Protein AF-A0A5C3LJ81-F1 (afdb_monomer_lite)

InterPro domains:
  IPR021384 Mediator complex, subunit Med21 [PF11221] (1-74)
  IPR037212 Mediator complex, subunit Med7/Med21-like [SSF140718] (2-72)

Structure (mmCIF, N/CA/C/O backbone):
data_AF-A0A5C3LJ81-F1
#
_entry.id   AF-A0A5C3LJ81-F1
#
loop_
_atom_site.group_PDB
_atom_site.id
_atom_site.type_symbol
_atom_site.label_atom_id
_atom_site.label_alt_id
_atom_site.label_comp_id
_atom_site.label_asym_id
_atom_site.label_entity_id
_atom_site.label_seq_id
_atom_site.pdbx_PDB_ins_code
_atom_site.Cartn_x
_atom_site.Cartn_y
_atom_site.Cartn_z
_atom_site.occupancy
_atom_site.B_iso_or_equiv
_atom_site.auth_seq_id
_atom_site.auth_comp_id
_atom_site.auth_asym_id
_atom_site.auth_atom_id
_atom_site.pdbx_PDB_model_num
ATOM 1 N N . MET A 1 1 ? 3.465 -3.449 -1.129 1.00 85.94 1 MET A N 1
ATOM 2 C CA . MET A 1 1 ? 2.066 -3.938 -1.160 1.00 85.94 1 MET A CA 1
ATOM 3 C C . MET A 1 1 ? 1.643 -4.649 0.116 1.00 85.94 1 MET A C 1
ATOM 5 O O . MET A 1 1 ? 0.599 -4.301 0.649 1.00 85.94 1 MET A O 1
ATOM 9 N N . SER A 1 2 ? 2.421 -5.604 0.641 1.00 94.44 2 SER A N 1
ATOM 10 C CA . SER A 1 2 ? 2.102 -6.298 1.906 1.00 94.44 2 SER A CA 1
ATOM 11 C C . SER A 1 2 ? 1.890 -5.345 3.090 1.00 94.44 2 SER A C 1
ATOM 13 O O . SER A 1 2 ? 0.949 -5.522 3.857 1.00 94.44 2 SER A O 1
ATOM 15 N N . SER A 1 3 ? 2.711 -4.298 3.196 1.00 95.12 3 SER A N 1
ATOM 16 C CA . SER A 1 3 ? 2.592 -3.246 4.212 1.00 95.12 3 SER A CA 1
ATOM 17 C C . SER A 1 3 ? 1.242 -2.524 4.174 1.00 95.12 3 SER A C 1
ATOM 19 O O . SER A 1 3 ? 0.619 -2.349 5.217 1.00 95.12 3 SER A O 1
ATOM 21 N N . SER A 1 4 ? 0.751 -2.162 2.987 1.00 95.38 4 SER A N 1
ATO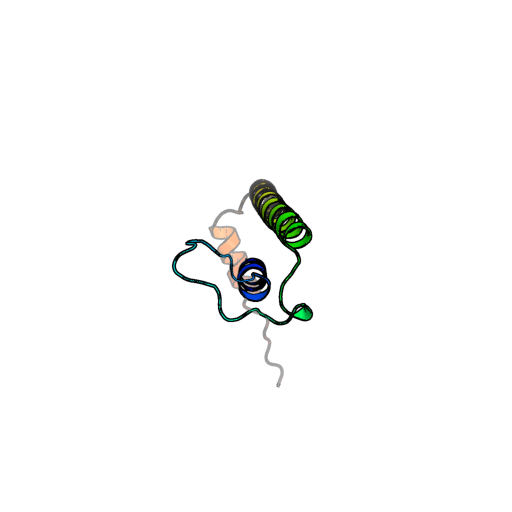M 22 C CA . SER A 1 4 ? -0.544 -1.493 2.805 1.00 95.38 4 SER A CA 1
ATOM 23 C C . SER A 1 4 ? -1.702 -2.384 3.271 1.00 95.38 4 SER A C 1
ATOM 25 O O . SER A 1 4 ? -2.593 -1.928 3.979 1.00 95.38 4 SER A O 1
ATOM 27 N N . ILE A 1 5 ? -1.662 -3.681 2.952 1.00 95.62 5 ILE A N 1
ATOM 28 C CA . ILE A 1 5 ? -2.674 -4.651 3.407 1.00 95.62 5 ILE A CA 1
ATOM 29 C C . ILE A 1 5 ? -2.599 -4.845 4.928 1.00 95.62 5 ILE A C 1
ATOM 31 O O . ILE A 1 5 ? -3.629 -4.866 5.607 1.00 95.62 5 ILE A O 1
ATOM 35 N N . ALA A 1 6 ? -1.389 -4.953 5.483 1.00 96.69 6 ALA A N 1
ATOM 36 C CA . ALA A 1 6 ? -1.183 -5.059 6.924 1.00 96.69 6 ALA A CA 1
ATOM 37 C C . ALA A 1 6 ? -1.726 -3.824 7.660 1.00 96.69 6 ALA A C 1
ATOM 39 O O . ALA A 1 6 ? -2.369 -3.952 8.700 1.00 96.69 6 ALA A O 1
ATOM 40 N N . TYR A 1 7 ?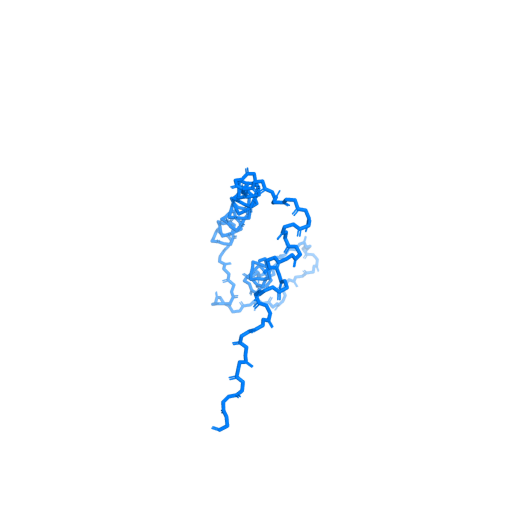 -1.540 -2.629 7.101 1.00 96.50 7 TYR A N 1
ATOM 41 C CA . TYR A 1 7 ? -2.105 -1.398 7.642 1.00 96.50 7 TYR A CA 1
ATOM 42 C C . TYR A 1 7 ? -3.645 -1.432 7.651 1.00 96.50 7 TYR A C 1
ATOM 44 O O . TYR A 1 7 ? -4.254 -1.290 8.710 1.00 96.50 7 TYR A O 1
ATOM 52 N N . LEU A 1 8 ? -4.284 -1.727 6.513 1.00 95.25 8 LEU A N 1
ATOM 53 C CA . LEU A 1 8 ? -5.752 -1.730 6.391 1.00 95.25 8 LEU A CA 1
ATOM 54 C C . LEU A 1 8 ? -6.433 -2.752 7.315 1.00 95.25 8 LEU A C 1
ATOM 56 O O . LEU A 1 8 ? -7.499 -2.499 7.881 1.00 95.25 8 LEU A O 1
ATOM 60 N N . THR A 1 9 ? -5.807 -3.913 7.491 1.00 94.12 9 THR A N 1
ATOM 61 C CA . THR A 1 9 ? -6.322 -4.976 8.366 1.00 94.12 9 THR A CA 1
ATOM 62 C C . THR A 1 9 ? -6.057 -4.685 9.846 1.00 94.12 9 THR A C 1
ATOM 64 O O . THR A 1 9 ? -6.895 -4.970 10.704 1.00 94.12 9 THR A O 1
ATOM 67 N N . SER A 1 10 ? -4.917 -4.076 10.177 1.00 94.19 10 SER A N 1
ATOM 68 C CA . SER A 1 10 ? -4.561 -3.791 11.569 1.00 94.19 10 SER A CA 1
ATOM 69 C C . SER A 1 10 ? -5.263 -2.561 12.143 1.00 94.19 10 SER A C 1
ATOM 71 O O . SER A 1 10 ? -5.568 -2.590 13.335 1.00 94.19 10 SER A O 1
ATOM 73 N N . ARG A 1 11 ? -5.559 -1.540 11.325 1.00 94.50 11 ARG A N 1
ATOM 74 C CA . ARG A 1 11 ? -6.108 -0.240 11.760 1.00 94.50 11 ARG A CA 1
ATOM 75 C C . ARG A 1 11 ? -7.615 -0.057 11.571 1.00 94.50 11 ARG A C 1
ATOM 77 O O . ARG A 1 11 ? -8.146 0.978 11.958 1.00 94.50 11 ARG A O 1
ATOM 84 N N . SER A 1 12 ? -8.316 -1.049 11.031 1.00 92.06 12 SER A N 1
ATOM 85 C CA . SER A 1 12 ? -9.779 -1.026 10.910 1.00 92.06 12 SER A CA 1
ATOM 86 C C . SER A 1 12 ? -10.489 -1.389 12.223 1.00 92.06 12 SER A C 1
ATOM 88 O O . SER A 1 12 ? -9.964 -2.128 13.066 1.00 92.06 12 SER A O 1
ATOM 90 N N . ASN A 1 13 ? -11.714 -0.883 12.387 1.00 92.00 13 ASN A N 1
ATOM 91 C CA . ASN A 1 13 ? -12.592 -1.185 13.519 1.00 92.00 13 ASN A CA 1
ATOM 92 C C . ASN A 1 13 ? -13.894 -1.860 13.058 1.00 92.00 13 ASN A C 1
ATOM 94 O O . ASN A 1 13 ? -14.220 -1.861 11.870 1.00 92.00 13 ASN A O 1
ATOM 98 N N . PHE A 1 14 ? -14.640 -2.439 14.000 1.00 89.75 14 PHE A N 1
ATOM 99 C CA . PHE A 1 14 ? -15.940 -3.042 13.719 1.00 89.75 14 PHE A CA 1
ATOM 100 C C . PHE A 1 14 ? -16.970 -1.978 13.325 1.00 89.75 14 PHE A C 1
ATO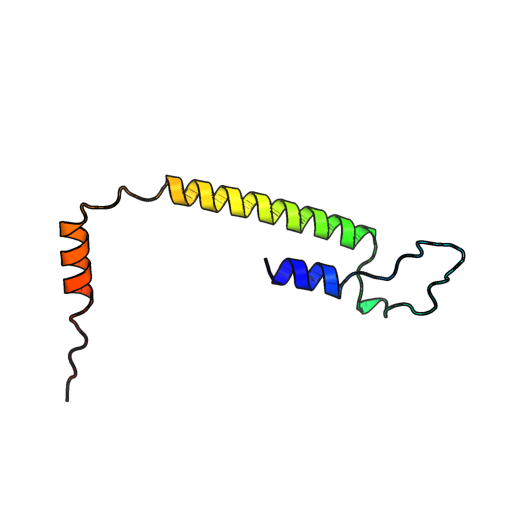M 102 O O . PHE A 1 14 ? -17.064 -0.926 13.955 1.00 89.75 14 PHE A O 1
ATOM 109 N N . LEU A 1 15 ? -17.771 -2.286 12.307 1.00 88.56 15 LEU A N 1
ATOM 110 C CA . LEU A 1 15 ? -18.895 -1.473 11.853 1.00 88.56 15 LEU A CA 1
ATOM 111 C C . LEU A 1 15 ? -20.199 -2.223 12.119 1.00 88.56 15 LEU A C 1
ATOM 113 O O . LEU A 1 15 ? -20.324 -3.408 11.811 1.00 88.56 15 LEU A O 1
ATOM 117 N N . GLN A 1 16 ? -21.172 -1.517 12.688 1.00 89.19 16 GLN A N 1
ATOM 118 C CA . GLN A 1 16 ? -22.523 -2.031 12.866 1.00 89.19 16 GLN A CA 1
ATOM 119 C C . GLN A 1 16 ? -23.207 -2.112 11.496 1.00 89.19 16 GLN A C 1
ATOM 121 O O . GLN A 1 16 ? -23.540 -1.083 10.916 1.00 89.19 16 GLN A O 1
ATOM 126 N N . VAL A 1 17 ? -23.409 -3.324 10.977 1.00 89.75 17 VAL A N 1
ATOM 127 C CA . VAL A 1 17 ? -24.019 -3.536 9.647 1.00 89.75 17 VAL A CA 1
ATOM 128 C C . VAL A 1 17 ? -25.495 -3.930 9.704 1.00 89.75 17 VAL A C 1
ATOM 130 O O . VAL A 1 17 ? -26.252 -3.567 8.812 1.00 89.75 17 VAL A O 1
ATOM 133 N N . SER A 1 18 ? -25.921 -4.643 10.750 1.00 91.00 18 SER A N 1
ATOM 134 C CA . SER A 1 18 ? -27.319 -5.045 10.953 1.00 91.00 18 SER A CA 1
ATOM 135 C C . SER A 1 18 ? -27.770 -4.645 12.351 1.00 91.00 18 SER A C 1
ATOM 137 O O . SER A 1 18 ? -27.100 -5.031 13.304 1.00 91.00 18 SER A O 1
ATOM 139 N N . PRO A 1 19 ? -28.888 -3.926 12.527 1.00 90.44 19 PRO A N 1
ATOM 140 C CA . PRO A 1 19 ? -29.370 -3.530 13.852 1.00 90.44 19 PRO A CA 1
ATOM 141 C C . PRO A 1 19 ? -29.736 -4.723 14.752 1.00 90.44 19 PRO A C 1
ATOM 143 O O . PRO A 1 19 ? -29.739 -4.582 15.970 1.00 90.44 19 PRO A O 1
ATOM 146 N N . GLU A 1 20 ? -29.999 -5.899 14.178 1.00 94.44 20 GLU A N 1
ATOM 147 C CA . GLU A 1 20 ? -30.366 -7.113 14.922 1.00 94.44 20 GLU A CA 1
ATOM 148 C C . GLU A 1 20 ? -29.168 -7.794 15.600 1.00 94.44 20 GLU A C 1
ATOM 150 O O . GLU A 1 20 ? -29.340 -8.561 16.546 1.00 94.44 20 GLU A O 1
ATOM 155 N N . VAL A 1 21 ? -27.946 -7.515 15.135 1.00 89.56 21 VAL A N 1
ATOM 156 C CA . VAL A 1 21 ? -26.718 -8.143 15.641 1.00 89.56 21 VAL A CA 1
ATOM 157 C C . VAL A 1 21 ? -25.775 -7.055 16.156 1.00 89.56 21 VAL A C 1
ATOM 159 O O . VAL A 1 21 ? -24.942 -6.556 15.396 1.00 89.56 21 VAL A O 1
ATOM 162 N N . PRO A 1 22 ? -25.900 -6.634 17.428 1.00 88.56 22 PRO A N 1
ATOM 163 C CA . PRO A 1 22 ? -25.099 -5.546 17.975 1.00 88.56 22 PRO A CA 1
ATOM 164 C C . PRO A 1 22 ? -23.617 -5.922 18.076 1.00 88.56 22 PRO A C 1
ATOM 166 O O . PRO A 1 22 ? -23.256 -7.025 18.492 1.00 88.56 22 PRO A O 1
ATOM 169 N N . VAL A 1 23 ? -22.742 -4.974 17.749 1.00 90.62 23 VAL A N 1
ATOM 170 C CA . VAL A 1 23 ? -21.306 -5.075 18.014 1.00 90.62 23 VAL A CA 1
ATOM 171 C C . VAL A 1 23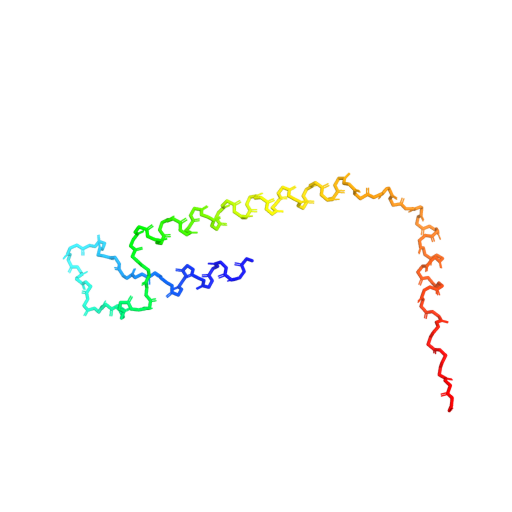 ? -21.085 -4.976 19.525 1.00 90.62 23 VAL A C 1
ATOM 173 O O . VAL A 1 23 ? -21.259 -3.924 20.133 1.00 90.62 23 VAL A O 1
ATOM 176 N N . THR A 1 24 ? -20.688 -6.087 20.144 1.00 89.75 24 THR A N 1
ATOM 177 C CA . THR A 1 24 ? -20.509 -6.201 21.605 1.00 89.75 24 THR A CA 1
ATOM 178 C C . THR A 1 24 ? -19.077 -5.951 22.077 1.00 89.75 24 THR A C 1
ATOM 180 O O . THR A 1 24 ? -18.823 -5.882 23.278 1.00 89.75 24 THR A O 1
ATOM 183 N N . LYS A 1 25 ? -18.122 -5.823 21.150 1.00 85.25 25 LYS A N 1
ATOM 184 C CA . LYS A 1 25 ? -16.707 -5.569 21.438 1.00 85.25 25 LYS A CA 1
ATOM 185 C C . LYS A 1 25 ? -16.191 -4.453 20.547 1.00 85.25 25 LYS A C 1
ATOM 187 O O . LYS A 1 25 ? -16.408 -4.473 19.341 1.00 85.25 25 LYS A O 1
ATOM 192 N N . GLN A 1 26 ? -15.455 -3.523 21.139 1.00 83.12 26 GLN A N 1
ATOM 193 C CA . GLN A 1 26 ? -14.723 -2.495 20.408 1.00 83.12 26 GLN A CA 1
ATOM 194 C C . GLN A 1 26 ? -13.224 -2.721 20.576 1.00 83.12 26 GLN A C 1
ATOM 196 O O . GLN A 1 26 ? -12.773 -3.236 21.602 1.00 83.12 26 GLN A O 1
ATOM 201 N N . ARG A 1 27 ? -12.443 -2.369 19.551 1.00 88.06 27 ARG A N 1
ATOM 202 C CA . ARG A 1 27 ? -10.983 -2.327 19.684 1.00 88.06 27 ARG A CA 1
ATOM 203 C C . ARG A 1 27 ? -10.596 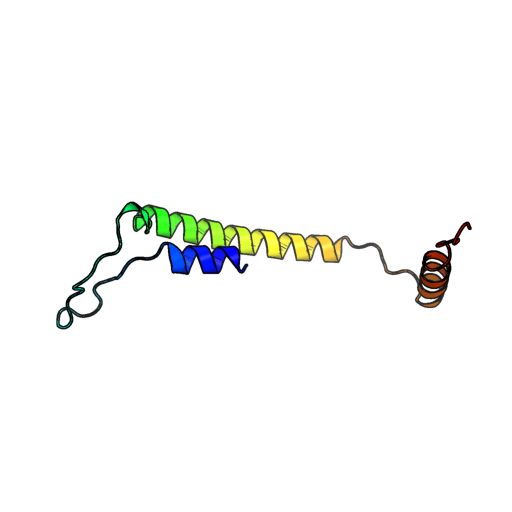-1.147 20.579 1.00 88.06 27 ARG A C 1
ATOM 205 O O . ARG A 1 27 ? -11.332 -0.172 20.680 1.00 88.06 27 ARG A O 1
ATOM 212 N N . ASN A 1 28 ? -9.426 -1.224 21.205 1.00 91.25 28 ASN A N 1
ATOM 213 C CA . ASN A 1 28 ? -8.867 -0.087 21.939 1.00 91.25 28 ASN A CA 1
ATOM 214 C C . ASN A 1 28 ? -8.661 1.094 20.981 1.00 91.25 28 ASN A C 1
ATOM 216 O O . ASN A 1 28 ? -8.149 0.883 19.881 1.00 91.25 28 ASN A O 1
ATOM 220 N N . ALA A 1 29 ? -8.995 2.312 21.415 1.00 88.38 29 ALA A N 1
ATOM 221 C CA . ALA A 1 29 ? -8.920 3.529 20.598 1.00 88.38 29 ALA A CA 1
ATOM 222 C C . ALA A 1 29 ? -7.532 3.785 19.979 1.00 88.38 29 ALA A C 1
ATOM 224 O O . ALA A 1 29 ? -7.429 4.344 18.901 1.00 88.38 29 ALA A O 1
ATOM 225 N N . GLU A 1 30 ? -6.459 3.309 20.613 1.00 91.44 30 GLU A N 1
ATOM 226 C CA . GLU A 1 30 ? -5.080 3.441 20.113 1.00 91.44 30 GLU A CA 1
ATOM 227 C C . GLU A 1 30 ? -4.723 2.447 18.988 1.00 91.44 30 GLU A C 1
ATOM 229 O O . GLU A 1 30 ? -3.656 2.523 18.367 1.00 91.44 30 GLU A O 1
ATOM 234 N N . LYS A 1 31 ? -5.573 1.440 18.762 1.00 92.06 31 LYS A N 1
ATOM 235 C CA . LYS A 1 31 ? -5.314 0.316 17.849 1.00 92.06 31 LYS A CA 1
ATOM 236 C C . LYS A 1 31 ? -6.050 0.433 16.519 1.00 92.06 31 LYS A C 1
ATOM 238 O O . LYS A 1 31 ? -5.777 -0.377 15.639 1.00 92.06 31 LYS A O 1
ATOM 243 N N . TYR A 1 32 ? -6.940 1.405 16.360 1.00 93.81 32 TYR A N 1
ATOM 244 C CA . TYR A 1 32 ? -7.634 1.680 15.107 1.00 93.81 32 TYR A CA 1
ATOM 245 C C . TYR A 1 32 ? -7.610 3.179 14.821 1.00 93.81 32 TYR A C 1
ATOM 247 O O . TYR A 1 32 ? -7.487 3.979 15.745 1.00 93.81 32 TYR A O 1
ATOM 255 N N . ASP A 1 33 ? -7.726 3.545 13.553 1.00 94.94 33 ASP A N 1
ATOM 256 C CA . ASP A 1 33 ? -7.737 4.950 13.157 1.00 94.94 33 ASP A CA 1
ATOM 257 C C . ASP A 1 33 ? -9.175 5.475 13.119 1.00 94.94 33 ASP A C 1
ATOM 259 O O . ASP A 1 33 ? -10.127 4.722 12.882 1.00 94.94 33 ASP A O 1
ATOM 263 N N . THR A 1 34 ? -9.359 6.774 13.365 1.00 94.12 34 THR A N 1
ATOM 264 C CA . THR A 1 34 ? -10.682 7.390 13.212 1.00 94.12 34 THR A CA 1
ATOM 265 C C . THR A 1 34 ? -11.166 7.226 11.766 1.00 94.12 34 THR A C 1
ATOM 267 O O . THR A 1 34 ? -10.339 7.125 10.857 1.00 94.12 34 THR A O 1
ATOM 270 N N . PRO A 1 35 ? -12.488 7.203 11.511 1.00 92.69 35 PRO A N 1
ATOM 271 C CA . PRO A 1 35 ? -13.002 7.009 10.156 1.00 92.69 35 PRO A CA 1
ATOM 272 C C . PRO A 1 35 ? -12.428 8.008 9.146 1.00 92.69 35 PRO A C 1
ATOM 274 O O . PRO A 1 35 ? -12.079 7.618 8.041 1.00 92.69 35 PRO A O 1
ATOM 277 N N . GLU A 1 36 ? -12.270 9.270 9.546 1.00 95.50 36 GLU A N 1
ATOM 278 C CA . GLU A 1 36 ? -11.687 10.328 8.715 1.00 95.50 36 GLU A CA 1
ATOM 279 C C . GLU A 1 36 ? -10.232 10.024 8.333 1.00 95.50 36 GLU A C 1
ATOM 281 O O . GLU A 1 36 ? -9.927 9.899 7.149 1.00 95.50 36 GLU A O 1
ATOM 286 N N . VAL A 1 37 ? -9.368 9.780 9.324 1.00 95.81 37 VAL A N 1
ATOM 287 C CA . VAL A 1 37 ? -7.947 9.460 9.102 1.00 95.81 37 VAL A CA 1
ATOM 288 C C . VAL A 1 37 ? -7.793 8.172 8.290 1.00 95.81 37 VAL A C 1
ATOM 290 O O . VAL A 1 37 ? -6.960 8.085 7.392 1.00 95.81 37 VAL A O 1
ATOM 293 N N . PHE A 1 38 ? -8.618 7.161 8.563 1.00 95.81 38 PHE A N 1
ATOM 294 C CA . PHE A 1 38 ? -8.575 5.896 7.835 1.00 95.81 38 PHE A CA 1
ATOM 295 C C . PHE A 1 38 ? -8.994 6.052 6.363 1.00 95.81 38 PHE A C 1
ATOM 297 O O . PHE A 1 38 ? -8.415 5.403 5.488 1.00 95.81 38 PHE A O 1
ATOM 304 N N . GLU A 1 39 ? -9.980 6.905 6.059 1.00 96.19 39 GLU A N 1
ATOM 305 C CA . GLU A 1 39 ? -10.353 7.232 4.676 1.00 96.19 39 GLU A CA 1
ATOM 306 C C . GLU A 1 39 ? -9.266 8.026 3.946 1.00 96.19 39 GLU A C 1
ATOM 308 O O . GLU A 1 39 ? -8.985 7.740 2.780 1.00 96.19 39 GLU A O 1
ATOM 313 N N . GLU A 1 40 ? -8.639 8.997 4.608 1.00 97.75 40 GLU A N 1
ATOM 314 C CA . GLU A 1 40 ? -7.523 9.759 4.037 1.00 97.75 40 GLU A CA 1
ATOM 315 C C . GLU A 1 40 ? -6.338 8.849 3.710 1.00 97.75 40 GLU A C 1
ATOM 317 O O . GLU A 1 40 ? -5.899 8.797 2.558 1.00 97.75 40 GLU A O 1
ATOM 322 N N . ASN A 1 41 ? -5.913 8.026 4.669 1.00 97.25 41 ASN A N 1
ATOM 323 C CA . ASN A 1 41 ? -4.798 7.100 4.483 1.00 97.25 41 ASN A CA 1
ATOM 324 C C . ASN A 1 41 ? -5.100 6.057 3.396 1.00 97.25 41 ASN A C 1
ATOM 326 O O . ASN A 1 41 ? -4.218 5.679 2.627 1.00 97.25 41 ASN A O 1
ATOM 330 N N . LYS A 1 42 ? -6.356 5.607 3.255 1.00 96.50 42 LYS A N 1
ATOM 331 C CA . LYS A 1 42 ? -6.759 4.744 2.129 1.00 96.50 42 LYS A CA 1
ATOM 332 C C . LYS A 1 42 ? -6.550 5.415 0.773 1.00 96.50 42 LYS A C 1
ATOM 334 O O . LYS A 1 42 ? -6.066 4.762 -0.154 1.00 96.50 42 LYS A O 1
ATOM 339 N N . LYS A 1 43 ? -6.929 6.689 0.641 1.00 97.75 43 LYS A N 1
ATOM 340 C CA . LYS A 1 43 ? -6.754 7.450 -0.606 1.00 97.75 43 LYS A CA 1
ATOM 341 C C . LYS A 1 43 ? -5.278 7.659 -0.925 1.00 97.75 43 LYS A C 1
ATOM 343 O O . LYS A 1 43 ? -4.892 7.497 -2.082 1.00 97.75 43 LYS A O 1
ATOM 348 N N . GLU A 1 44 ? -4.468 7.969 0.083 1.00 97.50 44 GLU A N 1
ATOM 349 C CA . GLU A 1 44 ? -3.016 8.093 -0.061 1.00 97.50 44 GLU A CA 1
ATOM 350 C C . GLU A 1 44 ? -2.402 6.775 -0.548 1.00 97.50 44 GLU A C 1
ATOM 352 O O . GLU A 1 44 ? -1.779 6.745 -1.606 1.00 97.50 44 GLU A O 1
ATOM 357 N N . LEU A 1 45 ? -2.693 5.653 0.122 1.00 97.81 45 LEU A N 1
ATOM 358 C CA . LEU A 1 45 ? -2.180 4.332 -0.263 1.00 97.81 45 LEU A CA 1
ATOM 359 C C . LEU A 1 45 ? -2.563 3.932 -1.698 1.00 97.81 45 LEU A C 1
ATOM 361 O O . LEU A 1 45 ? -1.759 3.327 -2.410 1.00 97.81 45 LEU A O 1
ATOM 365 N N . ALA A 1 46 ? -3.785 4.250 -2.134 1.00 97.00 46 ALA A N 1
ATOM 366 C CA . ALA A 1 46 ? -4.220 4.003 -3.507 1.00 97.00 46 ALA A CA 1
ATOM 367 C C . ALA A 1 46 ? -3.490 4.908 -4.514 1.00 97.00 46 ALA A C 1
ATOM 369 O O . ALA A 1 46 ? -3.102 4.454 -5.592 1.00 97.00 46 ALA A O 1
ATOM 370 N N . THR A 1 47 ? -3.275 6.174 -4.157 1.00 98.12 47 THR A N 1
ATOM 371 C CA . THR A 1 47 ? -2.547 7.140 -4.988 1.00 98.12 47 THR A CA 1
ATOM 372 C C . THR A 1 47 ? -1.094 6.714 -5.164 1.00 98.12 47 THR A C 1
ATOM 374 O O . THR A 1 47 ? -0.610 6.636 -6.294 1.00 98.12 47 THR A O 1
ATOM 377 N N . ASP A 1 48 ? -0.428 6.343 -4.073 1.00 97.62 48 ASP A N 1
ATOM 378 C CA . ASP A 1 48 ? 0.947 5.849 -4.074 1.00 97.62 48 ASP A CA 1
ATOM 379 C C . ASP A 1 48 ? 1.113 4.615 -4.953 1.00 97.62 48 ASP A C 1
ATOM 381 O O . ASP A 1 48 ? 2.072 4.518 -5.722 1.00 97.62 48 ASP A O 1
ATOM 385 N N . LEU A 1 49 ? 0.157 3.685 -4.891 1.00 96.88 49 LEU A N 1
ATOM 386 C CA . LEU A 1 49 ? 0.156 2.507 -5.749 1.00 96.88 49 LEU A CA 1
ATOM 387 C C . LEU A 1 49 ? 0.143 2.888 -7.233 1.00 96.88 49 LEU A C 1
ATOM 389 O O . LEU A 1 49 ? 0.944 2.371 -8.012 1.00 96.88 49 LEU A O 1
ATOM 393 N N . VAL A 1 50 ? -0.742 3.806 -7.624 1.00 97.56 50 VAL A N 1
ATOM 394 C CA . VAL A 1 50 ? -0.850 4.268 -9.014 1.00 97.56 50 VAL A CA 1
ATOM 395 C C . VAL A 1 50 ? 0.422 4.992 -9.449 1.00 97.56 50 VAL A C 1
ATOM 397 O O . VAL A 1 50 ? 0.919 4.756 -10.550 1.00 97.56 50 VAL A O 1
ATOM 400 N N . VAL A 1 51 ? 0.983 5.846 -8.591 1.00 98.19 51 VAL A N 1
ATOM 401 C CA . VAL A 1 51 ? 2.248 6.538 -8.870 1.00 98.19 51 VAL A CA 1
ATOM 402 C C . VAL A 1 51 ? 3.378 5.530 -9.069 1.00 98.19 51 VAL A C 1
ATOM 404 O O . VAL A 1 51 ? 4.121 5.638 -10.043 1.00 98.19 51 VAL A O 1
ATOM 407 N N . LYS A 1 52 ? 3.491 4.518 -8.203 1.00 97.75 52 LYS A N 1
ATOM 408 C CA . LYS A 1 52 ? 4.520 3.479 -8.326 1.00 97.75 52 LYS A CA 1
ATOM 409 C C . LYS A 1 52 ? 4.347 2.637 -9.584 1.00 97.75 52 LYS A C 1
ATOM 411 O O . LYS A 1 52 ? 5.342 2.350 -10.240 1.00 97.75 52 LYS A O 1
ATOM 416 N N . ALA A 1 53 ? 3.115 2.307 -9.966 1.00 97.94 53 ALA A N 1
ATOM 417 C CA . ALA A 1 53 ? 2.842 1.609 -11.220 1.00 97.94 53 ALA A CA 1
ATOM 418 C C . ALA A 1 53 ? 3.322 2.418 -12.439 1.00 97.94 53 ALA A C 1
ATOM 420 O O . ALA A 1 53 ? 4.041 1.889 -13.282 1.00 97.94 53 ALA A O 1
ATOM 421 N N . LYS A 1 54 ? 3.020 3.723 -12.482 1.00 98.06 54 LYS A N 1
ATOM 422 C CA . LYS A 1 54 ? 3.491 4.620 -13.553 1.00 98.06 54 LYS A CA 1
ATOM 423 C C . LYS A 1 54 ? 5.008 4.785 -13.570 1.00 98.06 54 LYS A C 1
ATOM 425 O O . LYS A 1 54 ? 5.608 4.865 -14.633 1.00 98.06 54 LYS A O 1
ATOM 430 N N . GLN A 1 55 ? 5.639 4.845 -12.398 1.00 98.06 55 GLN A N 1
ATOM 431 C CA . GLN A 1 55 ? 7.099 4.902 -12.301 1.00 98.06 55 GLN A CA 1
ATOM 432 C C . GLN A 1 55 ? 7.742 3.640 -12.876 1.00 98.06 55 GLN A C 1
ATOM 434 O O . GLN A 1 55 ? 8.721 3.746 -13.603 1.00 98.06 55 GLN A O 1
ATOM 439 N N . ILE A 1 56 ? 7.185 2.462 -12.581 1.00 97.94 56 ILE A N 1
ATOM 440 C CA . ILE A 1 56 ? 7.659 1.195 -13.149 1.00 97.94 56 ILE A CA 1
ATOM 441 C C . ILE A 1 56 ? 7.523 1.214 -14.674 1.00 97.94 56 ILE A C 1
ATOM 443 O O . ILE A 1 56 ? 8.489 0.911 -15.362 1.00 97.94 56 ILE A O 1
ATOM 447 N N . GLU A 1 57 ? 6.369 1.626 -15.199 1.00 98.06 57 GLU A N 1
ATOM 448 C CA . GLU A 1 57 ? 6.148 1.762 -16.645 1.00 98.06 57 GLU A CA 1
ATOM 449 C C . GLU A 1 57 ? 7.168 2.708 -17.296 1.00 98.06 57 GLU A C 1
ATOM 451 O O . GLU A 1 57 ? 7.806 2.356 -18.286 1.00 98.06 57 GLU A O 1
ATOM 456 N N . TYR A 1 58 ? 7.380 3.886 -16.706 1.00 98.12 58 TYR A N 1
ATOM 457 C CA . TYR A 1 58 ? 8.382 4.837 -17.180 1.00 98.12 58 TYR A CA 1
ATOM 458 C C . TYR A 1 58 ? 9.794 4.239 -17.181 1.00 98.12 58 TYR A C 1
ATOM 460 O O . TYR A 1 58 ? 10.523 4.396 -18.158 1.00 98.12 58 TYR A O 1
ATOM 468 N N . LEU A 1 59 ? 10.181 3.551 -16.103 1.00 98.06 59 LEU A N 1
ATOM 469 C CA . LEU A 1 59 ? 11.501 2.935 -15.989 1.00 98.06 59 LEU A CA 1
ATOM 470 C C . LEU A 1 59 ? 11.699 1.841 -17.032 1.00 98.06 59 LEU A C 1
ATOM 472 O O . LEU A 1 59 ? 12.746 1.837 -17.664 1.00 98.06 59 LEU A O 1
ATOM 476 N N . ILE A 1 60 ? 10.699 0.980 -17.249 1.00 96.06 60 ILE A N 1
ATOM 477 C CA . ILE A 1 60 ? 10.729 -0.058 -18.290 1.00 96.06 60 ILE A CA 1
ATOM 478 C C . ILE A 1 60 ? 10.971 0.576 -19.663 1.00 96.06 60 ILE A C 1
ATOM 480 O O . ILE A 1 60 ? 11.852 0.132 -20.391 1.00 96.06 60 ILE A O 1
ATOM 484 N N . ASN A 1 61 ? 10.251 1.651 -19.987 1.00 95.38 61 ASN A N 1
ATOM 485 C CA . ASN A 1 61 ? 10.405 2.358 -21.261 1.00 95.38 61 ASN A CA 1
ATOM 486 C C . ASN A 1 61 ? 11.722 3.143 -21.376 1.00 95.38 61 ASN A C 1
ATOM 488 O O . ASN A 1 61 ? 12.117 3.517 -22.475 1.00 95.38 61 ASN A O 1
ATOM 492 N N . SER A 1 62 ? 12.376 3.424 -20.249 1.00 96.12 62 SER A N 1
ATOM 493 C CA . SER A 1 62 ? 13.666 4.119 -20.190 1.00 96.12 62 SER A CA 1
ATOM 494 C C . SER A 1 62 ? 14.852 3.155 -20.133 1.00 96.12 62 SER A C 1
ATOM 496 O O . SER A 1 62 ? 15.993 3.614 -20.058 1.00 96.12 62 SER A O 1
ATOM 498 N N . LEU A 1 63 ? 14.608 1.839 -20.114 1.00 94.31 63 LEU A N 1
ATOM 499 C CA . LEU A 1 63 ? 15.685 0.860 -20.172 1.00 94.31 63 LEU A CA 1
ATOM 500 C C . LEU A 1 63 ? 16.414 0.998 -21.517 1.00 94.31 63 LEU A C 1
ATOM 502 O O . LEU A 1 63 ? 15.759 1.175 -22.547 1.00 94.31 63 LEU A O 1
ATOM 506 N N . PRO A 1 64 ? 17.756 0.932 -21.525 1.00 92.50 64 PRO A N 1
ATOM 507 C CA . PRO A 1 64 ? 18.503 0.888 -22.772 1.00 92.50 64 PRO A CA 1
ATOM 508 C C . PRO A 1 64 ? 18.099 -0.349 -23.579 1.00 92.50 64 PRO A C 1
ATOM 510 O O . PRO A 1 64 ? 17.676 -1.360 -23.009 1.00 92.50 64 PRO A O 1
ATOM 513 N N . GLU A 1 65 ? 18.239 -0.270 -24.904 1.00 87.38 65 GLU A N 1
ATOM 514 C CA . GLU A 1 65 ? 18.026 -1.434 -25.760 1.00 87.38 65 GLU A CA 1
ATOM 515 C C . GLU A 1 65 ? 18.916 -2.591 -25.284 1.00 87.38 65 GLU A C 1
ATOM 517 O O . GLU A 1 65 ? 20.104 -2.376 -25.013 1.00 87.38 65 GLU A O 1
ATOM 522 N N . PRO A 1 66 ? 18.360 -3.805 -25.139 1.00 83.06 66 PRO A N 1
ATOM 523 C CA . PRO A 1 66 ? 19.161 -4.954 -24.767 1.00 83.06 66 PRO A CA 1
ATOM 524 C C . PRO A 1 66 ? 20.199 -5.214 -25.860 1.00 83.06 66 PRO A C 1
ATOM 526 O O . PRO A 1 66 ? 19.875 -5.239 -27.047 1.00 83.06 66 PRO A O 1
ATOM 529 N N . GLU A 1 67 ? 21.448 -5.428 -25.451 1.00 82.69 67 GLU A N 1
ATOM 530 C CA . GLU A 1 67 ? 22.512 -5.852 -26.364 1.00 82.69 67 GLU A CA 1
ATOM 531 C C . GLU A 1 67 ? 22.149 -7.196 -27.015 1.00 82.69 67 GLU A C 1
ATOM 533 O O . GLU A 1 67 ? 21.334 -7.953 -26.480 1.00 82.69 67 GLU A O 1
ATOM 538 N N . ALA A 1 68 ? 22.747 -7.517 -28.164 1.00 84.19 68 ALA A N 1
ATOM 539 C CA . ALA A 1 68 ? 22.523 -8.809 -28.810 1.00 84.19 68 ALA A CA 1
ATOM 540 C C . ALA A 1 68 ? 22.868 -9.970 -27.858 1.00 84.19 68 ALA A C 1
ATOM 542 O O . ALA A 1 68 ? 23.836 -9.881 -27.102 1.00 84.19 68 ALA A O 1
ATOM 543 N N . GLU A 1 69 ? 22.089 -11.057 -27.908 1.00 77.81 69 GLU A N 1
ATOM 544 C CA . GLU A 1 69 ? 22.209 -12.188 -26.972 1.00 77.81 69 GLU A CA 1
ATOM 545 C C . GLU A 1 69 ? 23.640 -12.739 -26.887 1.00 77.81 69 GLU A C 1
ATOM 547 O O . GLU A 1 69 ? 24.131 -12.977 -25.788 1.00 77.81 69 GLU A O 1
ATOM 552 N N . GLU A 1 70 ? 24.350 -12.828 -28.016 1.00 75.81 70 GLU A N 1
ATOM 553 C CA . GLU A 1 70 ? 25.734 -13.324 -28.052 1.00 75.81 70 GLU A CA 1
ATOM 554 C C . GLU A 1 70 ? 26.718 -12.438 -27.265 1.00 75.81 70 GLU A C 1
ATOM 556 O O . GLU A 1 70 ? 27.622 -12.948 -26.612 1.00 75.81 70 GLU A O 1
ATOM 561 N N . VAL A 1 71 ? 26.513 -11.115 -27.257 1.00 76.25 71 VAL A N 1
ATOM 562 C CA . VAL A 1 71 ? 27.354 -10.168 -26.497 1.00 76.25 71 VAL A CA 1
ATOM 563 C C . VAL A 1 71 ? 27.006 -10.206 -25.006 1.00 76.25 71 VAL A C 1
ATOM 565 O O . VAL A 1 71 ? 27.881 -10.077 -24.144 1.00 76.25 71 VAL A O 1
ATOM 568 N N . GLN A 1 72 ? 25.729 -10.430 -24.679 1.00 70.31 72 GLN A N 1
ATOM 569 C CA . GLN A 1 72 ? 25.294 -10.573 -23.292 1.00 70.31 72 GLN A CA 1
ATOM 570 C C . GLN A 1 72 ? 25.828 -11.855 -22.651 1.00 70.31 72 GLN A C 1
ATOM 572 O O . GLN A 1 72 ? 26.205 -11.818 -21.479 1.00 70.31 72 GLN A O 1
ATOM 577 N N . ASP A 1 73 ? 25.861 -12.967 -23.386 1.00 67.75 73 ASP A N 1
ATOM 578 C CA . ASP A 1 73 ? 26.392 -14.236 -22.886 1.00 67.75 73 ASP A CA 1
ATOM 579 C C . ASP A 1 73 ? 27.904 -14.159 -22.641 1.00 67.75 73 ASP A C 1
ATOM 581 O O . ASP A 1 73 ? 28.343 -14.571 -21.567 1.00 67.75 73 ASP A O 1
ATOM 585 N N . ASP A 1 74 ? 28.679 -13.529 -23.532 1.00 68.44 74 ASP A N 1
ATOM 586 C CA . ASP A 1 74 ? 30.111 -13.262 -23.305 1.00 68.44 74 ASP A CA 1
ATOM 587 C C . ASP A 1 74 ? 30.333 -12.382 -22.061 1.00 68.44 74 ASP A C 1
ATOM 589 O O . ASP A 1 74 ? 31.142 -12.701 -21.188 1.00 68.44 74 ASP A O 1
ATOM 593 N N . THR A 1 75 ? 29.546 -11.312 -21.903 1.00 63.88 75 THR A N 1
ATOM 594 C CA . THR A 1 75 ? 29.658 -10.406 -20.744 1.00 63.88 75 THR A CA 1
ATOM 595 C C . THR A 1 75 ? 29.272 -11.094 -19.427 1.00 63.88 75 THR A C 1
ATOM 597 O O . THR A 1 75 ? 29.885 -10.855 -18.383 1.00 63.88 75 THR A O 1
ATOM 600 N N . ARG A 1 76 ? 28.258 -11.970 -19.446 1.00 61.75 76 ARG A N 1
ATOM 601 C CA . ARG A 1 76 ? 27.847 -12.775 -18.282 1.00 61.75 76 ARG A CA 1
ATOM 602 C C . ARG A 1 76 ? 28.861 -13.871 -17.964 1.00 61.75 76 ARG A C 1
ATOM 604 O O . ARG A 1 76 ? 29.067 -14.162 -16.786 1.00 61.75 76 ARG A O 1
ATOM 611 N N . HIS A 1 77 ? 29.495 -14.450 -18.982 1.00 55.88 77 HIS A N 1
ATOM 612 C CA . HIS A 1 77 ? 30.544 -15.449 -18.817 1.00 55.88 77 HIS A CA 1
ATOM 613 C C . HIS A 1 77 ? 31.811 -14.835 -18.194 1.00 55.88 77 HIS A C 1
ATOM 615 O O . HIS A 1 77 ? 32.391 -15.446 -17.292 1.00 55.88 77 HIS A O 1
ATOM 621 N N . ASP A 1 78 ? 32.192 -13.615 -18.585 1.00 57.34 78 ASP A N 1
ATOM 622 C CA . ASP A 1 78 ? 33.345 -12.895 -18.022 1.00 57.34 78 ASP A CA 1
ATOM 623 C C . ASP A 1 78 ? 33.088 -12.322 -16.614 1.00 57.34 78 ASP A C 1
ATOM 625 O O . ASP A 1 78 ? 33.999 -12.239 -15.783 1.00 57.34 78 ASP A O 1
ATOM 629 N N . ALA A 1 79 ? 31.843 -11.952 -16.290 1.00 59.03 79 ALA A N 1
ATOM 630 C CA . ALA A 1 79 ? 31.480 -11.444 -14.963 1.00 59.03 79 ALA A CA 1
ATOM 631 C C . ALA A 1 79 ? 31.475 -12.526 -13.861 1.00 59.03 79 ALA A C 1
ATOM 633 O O . ALA A 1 79 ? 31.520 -12.188 -12.678 1.00 59.03 79 ALA A O 1
ATOM 634 N N . GLY A 1 80 ? 31.444 -13.813 -14.227 1.00 55.22 80 GLY A N 1
ATOM 635 C CA . GLY A 1 80 ? 31.450 -14.952 -13.297 1.00 55.22 80 GLY A CA 1
ATOM 636 C C . GLY A 1 80 ? 32.836 -15.491 -12.910 1.00 55.22 80 GLY A C 1
ATOM 637 O O . GLY A 1 80 ? 32.905 -16.523 -12.248 1.00 55.22 80 GLY A O 1
ATOM 638 N N . GLY A 1 81 ? 33.932 -14.848 -13.336 1.00 55.19 81 GLY A N 1
ATOM 639 C CA . GLY A 1 81 ? 35.276 -15.447 -13.332 1.00 55.19 81 GLY A CA 1
ATOM 640 C C . GLY A 1 81 ? 36.362 -14.769 -12.488 1.00 55.19 81 GLY A C 1
ATOM 641 O O . 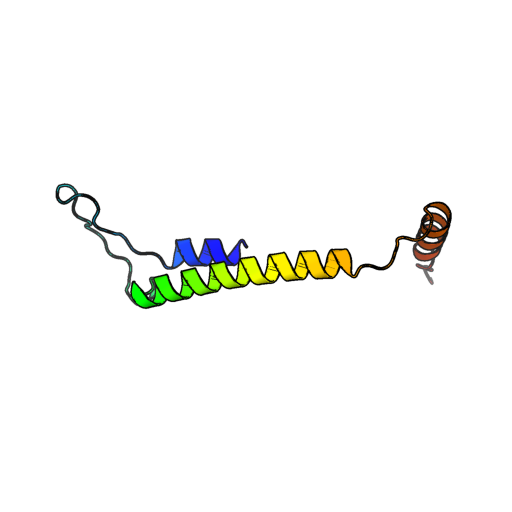GLY A 1 81 ? 37.530 -14.905 -12.835 1.00 55.19 81 GLY A O 1
ATOM 642 N N . ARG A 1 82 ? 36.040 -14.021 -11.421 1.00 54.53 82 ARG A N 1
ATOM 643 C CA . ARG A 1 82 ? 37.060 -13.391 -10.544 1.00 54.53 82 ARG A CA 1
ATOM 644 C C . ARG A 1 82 ? 36.826 -13.590 -9.043 1.00 54.53 82 ARG A C 1
ATOM 646 O O . ARG A 1 82 ? 37.040 -12.672 -8.259 1.00 54.53 82 ARG A O 1
ATOM 653 N N . ASP A 1 83 ? 36.458 -14.803 -8.644 1.00 52.66 83 ASP A N 1
ATOM 654 C CA . ASP A 1 83 ? 36.708 -15.271 -7.275 1.00 52.66 83 ASP A CA 1
ATOM 655 C C . ASP A 1 83 ? 38.005 -16.091 -7.271 1.00 52.66 83 ASP A C 1
ATOM 657 O O . ASP A 1 83 ? 38.017 -17.320 -7.172 1.00 52.66 83 ASP A O 1
ATOM 661 N N . ASP A 1 84 ? 39.121 -15.376 -7.425 1.00 50.16 84 ASP A N 1
ATOM 662 C CA . ASP A 1 84 ? 40.458 -15.907 -7.196 1.00 50.16 84 ASP A CA 1
ATOM 663 C C . ASP A 1 84 ? 40.575 -16.246 -5.701 1.00 50.16 84 ASP A C 1
ATOM 665 O O . ASP A 1 84 ? 40.843 -15.383 -4.860 1.00 50.16 84 ASP A O 1
ATOM 669 N N . TYR A 1 85 ? 40.362 -17.517 -5.355 1.00 54.59 85 TYR A N 1
ATOM 670 C CA . TYR A 1 85 ? 40.817 -18.084 -4.089 1.00 54.59 85 TYR A CA 1
ATOM 671 C C . TYR A 1 85 ? 42.330 -17.862 -3.980 1.00 54.59 85 TYR A C 1
ATOM 673 O O . TYR A 1 85 ? 43.121 -18.546 -4.628 1.00 54.59 85 TYR A O 1
ATOM 681 N N . ARG A 1 86 ? 42.736 -16.890 -3.161 1.00 47.78 86 ARG A N 1
ATOM 682 C CA . ARG A 1 86 ? 44.124 -16.726 -2.735 1.00 47.78 86 ARG A CA 1
ATOM 683 C C . ARG A 1 86 ? 44.299 -17.440 -1.396 1.00 47.78 86 ARG A C 1
ATOM 685 O O . ARG A 1 86 ? 43.614 -17.094 -0.435 1.00 47.78 86 ARG A O 1
ATOM 692 N N . GLU A 1 87 ? 45.164 -18.453 -1.424 1.00 55.50 87 GLU A N 1
ATOM 693 C CA . GLU A 1 87 ? 45.617 -19.305 -0.310 1.00 55.50 87 GLU A CA 1
ATOM 694 C C . GLU A 1 87 ? 46.016 -18.535 0.958 1.00 55.50 87 GLU A C 1
ATOM 696 O O . GLU A 1 87 ? 46.611 -17.435 0.834 1.00 55.50 87 GLU A O 1
#

pLDDT: mean 86.41, std 14.54, range [47.78, 98.19]

Secondary structure (DSSP, 8-state):
-HHHHHHHHHH-------TTS-------GGGS--HHHHHHHHHHHHHHHHHHHHHHHHHHHTSPPPPPHHHHHHHHHHHT-------

Organism: NCBI:txid68775

Sequence (87 aa):
MSSSIAYLTSRSNFLQVSPEVPVTKQRNAEKYDTPEVFEENKKELATDLVVKAKQIEYLINSLPEPEAEEVQDDTRHDAGGRDDYRE

Foldseek 3Di:
DVVLVCCLVFADWDDDDDPVDDDPDTDDPVRHDDPVVSVVVVVVVVVVVVVVVVVVVVVVVVDPDDDPPVVVVVVVVVVVPPPPPDD

Radius of gyration: 25.41 Å; chains: 1; bounding box: 76×30×51 Å